Protein AF-A0A820A908-F1 (afdb_monomer_lite)

InterPro domains:
  IPR023213 Chloramphenicol acetyltransferase-like domain superfamily [G3DSA:3.30.559.10] (1-74)

pLDDT: mean 70.52, std 14.96, range [42.88, 94.56]

Secondary structure (DSSP, 8-state):
----EEEE-TTS-GGG-BSSS-B-S---------TTEEEEEE-TTSSEEEEEEEEEHHHHHHHHHHHHHS-----TT-EEEEEE-SSEEEEEEEEES-HHHHHHHHHHHHT-

Radius of gyration: 14.55 Å; chains: 1; bounding box: 31×20×47 Å

Foldseek 3Di:
DLDADEDECLVPPQQVDDPPPHTDPDDDDPDDQDARYWYWYADNVSQKIKIKHKHFPVVVVVVVVVPVVPPPPQPPPKDWDWDDDPTIIIIIIIGGNPVVRVVVVVVVVSVD

Sequence (112 aa):
GTDLSFTNWSKFPLYKCDFGQGQAKAFRIPLIISDGLIFILPTLNNEEIELHITLKSQHAQLLLNELNRINIDIPPNTHYSILVGNEAIYVSWTIGSDPDLVSLNIMALSQI

Organism: NCBI:txid433720

Structure (mmCIF, N/CA/C/O backbone):
data_AF-A0A820A908-F1
#
_entry.id   AF-A0A820A908-F1
#
loop_
_atom_site.group_PDB
_atom_site.id
_atom_site.type_symbol
_atom_site.label_atom_id
_atom_site.label_alt_id
_atom_site.label_comp_id
_atom_site.label_asym_id
_atom_site.label_entity_id
_atom_site.label_seq_id
_atom_site.pdbx_PDB_ins_code
_atom_site.Cartn_x
_atom_site.Cartn_y
_atom_site.Cartn_z
_atom_site.occupancy
_atom_site.B_iso_or_equiv
_atom_site.auth_seq_id
_atom_site.auth_comp_id
_atom_site.auth_asym_id
_atom_site.auth_atom_id
_atom_site.pdbx_PDB_model_num
ATOM 1 N N . GLY A 1 1 ? -12.346 -3.815 15.177 1.00 52.06 1 GLY A N 1
ATOM 2 C CA . GLY A 1 1 ? -11.640 -5.066 14.880 1.00 52.06 1 GLY A CA 1
ATOM 3 C C . GLY A 1 1 ? -10.179 -4.741 14.970 1.00 52.06 1 GLY A C 1
ATOM 4 O O . GLY A 1 1 ? -9.803 -3.682 14.497 1.00 52.06 1 GLY A O 1
ATOM 5 N N . THR A 1 2 ? -9.409 -5.575 15.648 1.00 63.06 2 THR A N 1
ATOM 6 C CA . THR A 1 2 ? -7.947 -5.452 15.777 1.00 63.06 2 THR A CA 1
ATOM 7 C C . THR A 1 2 ? -7.216 -6.166 14.641 1.00 63.06 2 THR A C 1
ATOM 9 O O . THR A 1 2 ? -6.003 -6.322 14.686 1.00 63.06 2 THR A O 1
ATOM 12 N N . ASP A 1 3 ? -7.960 -6.657 13.652 1.00 78.69 3 ASP A N 1
ATOM 13 C CA . ASP A 1 3 ? -7.419 -7.508 12.608 1.00 78.69 3 ASP A CA 1
ATOM 14 C C . ASP A 1 3 ? -6.752 -6.645 11.540 1.00 78.69 3 ASP A C 1
ATOM 16 O O . ASP A 1 3 ? -7.388 -5.786 10.926 1.00 78.69 3 ASP A O 1
ATOM 20 N N . LEU A 1 4 ? -5.462 -6.891 11.325 1.00 82.69 4 LEU A N 1
ATOM 21 C CA . LEU A 1 4 ? -4.714 -6.340 10.207 1.00 82.69 4 LEU A CA 1
ATOM 22 C C . LEU A 1 4 ? -4.782 -7.315 9.035 1.00 82.69 4 LEU A C 1
ATOM 24 O O . LEU A 1 4 ? -4.567 -8.518 9.189 1.00 82.69 4 LEU A O 1
ATOM 28 N N . SER A 1 5 ? -5.043 -6.789 7.845 1.00 86.94 5 SER A N 1
ATOM 29 C CA . SER A 1 5 ? -5.004 -7.550 6.601 1.00 86.94 5 SER A CA 1
ATOM 30 C C . SER A 1 5 ? -4.134 -6.815 5.603 1.00 86.94 5 SER A C 1
ATOM 32 O O . SER A 1 5 ? -4.274 -5.608 5.431 1.00 86.94 5 SER A O 1
ATOM 34 N N . PHE A 1 6 ? -3.264 -7.533 4.898 1.00 87.31 6 PHE A N 1
ATOM 35 C CA . PHE A 1 6 ? -2.424 -6.931 3.872 1.00 87.31 6 PHE A CA 1
ATOM 36 C C . PHE A 1 6 ? -2.527 -7.672 2.544 1.00 87.31 6 PHE A C 1
ATOM 38 O O . PHE A 1 6 ? -2.705 -8.888 2.493 1.00 87.31 6 PHE A O 1
ATOM 45 N N . THR A 1 7 ? -2.380 -6.924 1.456 1.00 88.00 7 THR A N 1
ATOM 46 C CA . THR A 1 7 ? -2.172 -7.471 0.117 1.00 88.00 7 THR A CA 1
ATOM 47 C C . THR A 1 7 ? -0.911 -6.876 -0.485 1.00 88.00 7 THR A C 1
ATOM 49 O O . THR A 1 7 ? -0.665 -5.672 -0.393 1.00 88.00 7 THR A O 1
ATOM 52 N N . ASN A 1 8 ? -0.100 -7.732 -1.106 1.00 86.12 8 ASN A N 1
ATOM 53 C CA . ASN A 1 8 ? 1.155 -7.325 -1.715 1.00 86.12 8 ASN A CA 1
ATOM 54 C C . ASN A 1 8 ? 1.072 -7.369 -3.240 1.00 86.12 8 ASN A C 1
ATOM 56 O O . ASN A 1 8 ? 1.040 -8.441 -3.843 1.00 86.12 8 ASN A O 1
ATOM 60 N N . TRP A 1 9 ? 1.064 -6.189 -3.852 1.00 89.81 9 TRP A N 1
ATOM 61 C CA . TRP A 1 9 ? 1.084 -5.981 -5.295 1.00 89.81 9 TRP A CA 1
ATOM 62 C C . TRP A 1 9 ? 2.392 -5.343 -5.775 1.00 89.81 9 TRP A C 1
ATOM 64 O O . TRP A 1 9 ? 2.465 -4.955 -6.936 1.00 89.81 9 TRP A O 1
ATOM 74 N N . SER A 1 10 ? 3.452 -5.290 -4.959 1.00 85.06 10 SER A N 1
ATOM 75 C CA . SER A 1 10 ? 4.739 -4.677 -5.339 1.00 85.06 10 SER A CA 1
ATOM 76 C C . SER A 1 10 ? 5.390 -5.314 -6.570 1.00 85.06 10 SER A C 1
ATOM 78 O O . SER A 1 10 ? 6.155 -4.673 -7.279 1.00 85.06 10 SER A O 1
ATOM 80 N N . LYS A 1 11 ? 5.061 -6.577 -6.863 1.00 85.56 11 LYS A N 1
ATOM 81 C CA . LYS A 1 11 ? 5.508 -7.293 -8.070 1.00 85.56 11 LYS A CA 1
ATOM 82 C C . LYS A 1 11 ? 4.453 -7.344 -9.177 1.00 85.56 11 LYS A C 1
ATOM 84 O O . LYS A 1 11 ? 4.713 -7.904 -10.243 1.00 85.56 11 LYS A O 1
ATOM 89 N N . PHE A 1 12 ? 3.258 -6.808 -8.935 1.00 86.56 12 PHE A N 1
ATOM 90 C CA . PHE A 1 12 ? 2.198 -6.773 -9.931 1.00 86.56 12 PHE A CA 1
ATOM 91 C C . PHE A 1 12 ? 2.514 -5.688 -10.973 1.00 86.56 12 PHE A C 1
ATOM 93 O O . PHE A 1 12 ? 2.892 -4.577 -10.602 1.00 86.56 12 PHE A O 1
ATOM 100 N N . PRO A 1 13 ? 2.369 -5.964 -12.281 1.00 86.81 13 PRO A N 1
ATOM 101 C CA . PRO A 1 13 ? 2.822 -5.063 -13.340 1.00 86.81 13 PRO A CA 1
ATOM 102 C C . PRO A 1 13 ? 1.850 -3.889 -13.589 1.00 86.81 13 PRO A C 1
ATOM 104 O O . PRO A 1 13 ? 1.458 -3.645 -14.728 1.00 86.81 13 PRO A O 1
ATOM 107 N N . LEU A 1 14 ? 1.472 -3.148 -12.538 1.00 87.50 14 LEU A N 1
ATOM 108 C CA . LEU A 1 14 ? 0.472 -2.067 -12.570 1.00 87.50 14 LEU A CA 1
ATOM 109 C C . LEU A 1 14 ? 0.755 -1.040 -13.672 1.00 87.50 14 LEU A C 1
ATOM 111 O O . LEU A 1 14 ? -0.117 -0.732 -14.481 1.00 87.50 14 LEU A O 1
ATOM 115 N N . TYR A 1 15 ? 1.996 -0.557 -13.741 1.00 89.25 15 TYR A N 1
ATOM 116 C CA . TYR A 1 15 ? 2.401 0.486 -14.686 1.00 89.25 15 TYR A CA 1
ATOM 117 C C . TYR A 1 15 ? 2.733 -0.038 -16.087 1.00 89.25 15 TYR A C 1
ATOM 119 O O . TYR A 1 15 ? 2.955 0.748 -16.997 1.00 89.25 15 TYR A O 1
ATOM 127 N N . LYS A 1 16 ? 2.733 -1.361 -16.303 1.00 88.06 16 LYS A N 1
ATOM 128 C CA . LYS A 1 16 ? 2.963 -1.951 -17.635 1.00 88.06 16 LYS A CA 1
ATOM 129 C C . LYS A 1 16 ? 1.676 -2.106 -18.448 1.00 88.06 16 LYS A C 1
ATOM 131 O O . LYS A 1 16 ? 1.738 -2.551 -19.590 1.00 88.06 16 LYS A O 1
ATOM 136 N N . CYS A 1 17 ? 0.526 -1.779 -17.863 1.00 85.75 17 CYS A N 1
ATOM 137 C CA . CYS A 1 17 ? -0.751 -1.806 -18.557 1.00 85.75 17 CYS A CA 1
ATOM 138 C C . CYS A 1 17 ? -0.809 -0.674 -19.598 1.00 85.75 17 CYS A C 1
ATOM 140 O O . CYS A 1 17 ? -0.670 0.496 -19.239 1.00 85.75 17 CYS A O 1
ATOM 142 N N . ASP A 1 18 ? -0.998 -1.028 -20.871 1.00 90.00 18 ASP A N 1
ATOM 143 C CA . ASP A 1 18 ? -1.110 -0.098 -22.000 1.00 90.00 18 ASP A CA 1
ATOM 144 C C . ASP A 1 18 ? -2.283 -0.519 -22.895 1.00 90.00 18 ASP A C 1
ATOM 146 O O . ASP A 1 18 ? -2.338 -1.648 -23.385 1.00 90.00 18 ASP A O 1
ATOM 150 N N . PHE A 1 19 ? -3.226 0.400 -23.099 1.00 90.19 19 PHE A N 1
ATOM 151 C CA . PHE A 1 19 ? -4.415 0.206 -23.936 1.00 90.19 19 PHE A CA 1
ATOM 152 C C . PHE A 1 19 ? -4.302 0.903 -25.306 1.00 90.19 19 PHE A C 1
ATOM 154 O O . PHE A 1 19 ? -5.310 1.143 -25.967 1.00 90.19 19 PHE A O 1
ATOM 161 N N . GLY A 1 20 ? -3.087 1.257 -25.732 1.00 94.56 20 GLY A N 1
ATOM 162 C CA . GLY A 1 20 ? -2.799 1.971 -26.979 1.00 94.56 20 GLY A CA 1
ATOM 163 C C . GLY A 1 20 ? -2.581 3.478 -26.809 1.00 94.56 20 GLY A C 1
ATOM 164 O O . GLY A 1 20 ? -2.532 4.196 -27.805 1.00 94.56 20 GLY A O 1
ATOM 165 N N . GLN A 1 21 ? -2.456 3.969 -25.571 1.00 92.00 21 GLN A N 1
ATOM 166 C CA . GLN A 1 21 ? -2.193 5.385 -25.251 1.00 92.00 21 GLN A CA 1
ATOM 167 C C . GLN A 1 21 ? -0.932 5.581 -24.395 1.00 92.00 21 GLN A C 1
ATOM 169 O O . GLN A 1 21 ? -0.680 6.677 -23.889 1.00 92.00 21 GLN A O 1
ATOM 174 N N . GLY A 1 22 ? -0.126 4.531 -24.256 1.00 89.81 22 GLY A N 1
ATOM 175 C CA . GLY A 1 22 ? 1.033 4.507 -23.385 1.00 89.81 22 GLY A CA 1
ATOM 176 C C . GLY A 1 22 ? 0.707 3.941 -22.007 1.00 89.81 22 GLY A C 1
ATOM 177 O O . GLY A 1 22 ? -0.442 3.698 -21.636 1.00 89.81 22 GLY A O 1
ATOM 178 N N . GLN A 1 23 ? 1.774 3.727 -21.248 1.00 90.56 23 GLN A N 1
ATOM 179 C CA . GLN A 1 23 ? 1.731 3.142 -19.916 1.00 90.56 23 GLN A CA 1
ATOM 180 C C . GLN A 1 23 ? 1.007 4.028 -18.898 1.00 90.56 23 GLN A C 1
ATOM 182 O O . GLN A 1 23 ? 1.014 5.262 -18.986 1.00 90.56 23 GLN A O 1
ATOM 187 N N . ALA A 1 24 ? 0.417 3.384 -17.889 1.00 87.94 24 ALA A N 1
ATOM 188 C CA . ALA A 1 24 ? -0.196 4.083 -16.771 1.00 87.94 24 ALA A CA 1
ATOM 189 C C . ALA A 1 24 ? 0.834 4.985 -16.067 1.00 87.94 24 ALA A C 1
ATOM 191 O O . ALA A 1 24 ? 1.900 4.539 -15.657 1.00 87.94 24 ALA A O 1
ATOM 192 N N . LYS A 1 25 ? 0.494 6.268 -15.903 1.00 85.81 25 LYS A N 1
ATOM 193 C CA . LYS A 1 25 ? 1.344 7.261 -15.216 1.00 85.81 25 LYS A CA 1
ATOM 194 C C . LYS A 1 25 ? 1.096 7.327 -13.712 1.00 85.81 25 LYS A C 1
ATOM 196 O O . LYS A 1 25 ? 1.869 7.932 -12.980 1.00 85.81 25 LYS A O 1
ATOM 201 N N . ALA A 1 26 ? -0.018 6.762 -13.265 1.00 83.38 26 ALA A N 1
ATOM 202 C CA . ALA A 1 26 ? -0.419 6.730 -11.873 1.00 83.38 26 ALA A CA 1
ATOM 203 C C . ALA A 1 26 ? -1.328 5.525 -11.638 1.00 83.38 26 ALA A C 1
ATOM 205 O O . ALA A 1 26 ? -2.095 5.130 -12.517 1.00 83.38 26 ALA A O 1
ATOM 206 N N . PHE A 1 27 ? -1.267 4.995 -10.426 1.00 82.69 27 PHE A N 1
ATOM 207 C CA . PHE A 1 27 ? -2.199 4.007 -9.914 1.00 82.69 27 PHE A CA 1
ATOM 208 C C . PHE A 1 27 ? -2.693 4.507 -8.560 1.00 82.69 27 PHE A C 1
ATOM 210 O O . PHE A 1 27 ? -1.926 5.100 -7.804 1.00 82.69 27 PHE A O 1
ATOM 217 N N . ARG A 1 28 ? -3.983 4.339 -8.277 1.00 77.38 28 ARG A N 1
ATOM 218 C CA . ARG A 1 28 ? -4.581 4.750 -7.007 1.00 77.38 28 ARG A CA 1
ATOM 219 C C . ARG A 1 28 ? -5.534 3.670 -6.542 1.00 77.38 28 ARG A C 1
ATOM 221 O O . ARG A 1 28 ? -6.335 3.174 -7.333 1.00 77.38 28 ARG A O 1
ATOM 228 N N . ILE A 1 29 ? -5.466 3.350 -5.258 1.00 76.56 29 ILE A N 1
ATOM 229 C CA . ILE A 1 29 ? -6.477 2.527 -4.6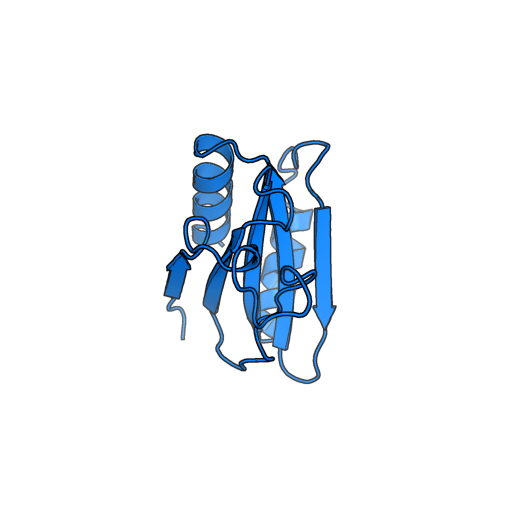07 1.00 76.56 29 ILE A CA 1
ATOM 230 C C . ILE A 1 29 ? -7.706 3.417 -4.371 1.00 76.56 29 ILE A C 1
ATOM 232 O O . ILE A 1 29 ? -7.555 4.533 -3.863 1.00 76.56 29 ILE A O 1
ATOM 236 N N . PRO A 1 30 ? -8.917 2.993 -4.779 1.00 72.56 30 PRO A N 1
ATOM 237 C CA . PRO A 1 30 ? -10.129 3.722 -4.432 1.00 72.56 30 PRO A CA 1
ATOM 238 C C . PRO A 1 30 ? -10.267 3.799 -2.909 1.00 72.56 30 PRO A C 1
ATOM 240 O O . PRO A 1 30 ? -9.832 2.902 -2.196 1.00 72.56 30 PRO A O 1
ATOM 243 N N . LEU A 1 31 ? -10.880 4.873 -2.415 1.00 66.50 31 LEU A N 1
ATOM 244 C CA . LEU A 1 31 ? -11.107 5.089 -0.988 1.00 66.50 31 LEU A CA 1
ATOM 245 C C . LEU A 1 31 ? -11.964 3.934 -0.425 1.00 66.50 31 LEU A C 1
ATOM 247 O O . LEU A 1 31 ? -13.178 3.915 -0.623 1.00 66.50 31 LEU A O 1
ATOM 251 N N . ILE A 1 32 ? -11.345 2.950 0.231 1.00 66.31 32 ILE A N 1
ATOM 252 C CA . ILE A 1 32 ? -12.030 1.815 0.859 1.00 66.31 32 ILE A CA 1
ATOM 253 C C . ILE A 1 32 ? -12.059 2.060 2.365 1.00 66.31 32 ILE A C 1
ATOM 255 O O . ILE A 1 32 ? -11.024 2.181 3.015 1.00 66.31 32 ILE A O 1
ATOM 259 N N . ILE A 1 33 ? -13.260 2.105 2.940 1.00 65.50 33 ILE A N 1
ATOM 260 C CA . ILE A 1 33 ? -13.455 2.239 4.387 1.00 65.50 33 ILE A CA 1
ATOM 261 C C . ILE A 1 33 ? -13.305 0.848 5.016 1.00 65.50 33 ILE A C 1
ATOM 263 O O . ILE A 1 33 ? -14.283 0.198 5.377 1.00 65.50 33 ILE A O 1
ATOM 267 N N . SER A 1 34 ? -12.066 0.365 5.091 1.00 74.75 34 SER A N 1
ATOM 268 C CA . SER A 1 34 ? -11.712 -0.858 5.812 1.00 74.75 34 SER A CA 1
ATOM 269 C C . SER A 1 34 ? -10.596 -0.543 6.789 1.00 74.75 34 SER A C 1
ATOM 271 O O . SER A 1 34 ? -9.483 -0.219 6.397 1.00 74.75 34 SER A O 1
ATOM 273 N N . ASP A 1 35 ? -10.906 -0.616 8.071 1.00 83.38 35 ASP A N 1
ATOM 274 C CA . ASP A 1 35 ? -9.940 -0.396 9.142 1.00 83.38 35 ASP A CA 1
ATOM 275 C C . ASP A 1 35 ? -8.919 -1.544 9.169 1.00 83.38 35 ASP A C 1
ATOM 277 O O . ASP A 1 35 ? -9.324 -2.705 9.130 1.00 83.38 35 ASP A O 1
ATOM 281 N N . GLY A 1 36 ? -7.623 -1.226 9.202 1.00 81.31 36 GLY A N 1
ATOM 282 C CA . GLY A 1 36 ? -6.544 -2.217 9.286 1.00 81.31 36 GLY A CA 1
ATOM 283 C C . GLY A 1 36 ? -6.154 -2.880 7.959 1.00 81.31 36 GLY A C 1
ATOM 284 O O . GLY A 1 36 ? -5.439 -3.881 7.969 1.00 81.31 36 GLY A O 1
ATOM 285 N N . LEU A 1 37 ? -6.605 -2.354 6.814 1.00 85.62 37 LEU A N 1
ATOM 286 C CA . LEU A 1 37 ? -6.220 -2.869 5.496 1.00 85.62 37 LEU A CA 1
ATOM 287 C C . LEU A 1 37 ? -4.957 -2.163 4.976 1.00 85.62 37 LEU A C 1
ATOM 289 O O . LEU A 1 37 ? -4.857 -0.937 4.988 1.00 85.62 37 LEU A O 1
ATOM 293 N N . ILE A 1 38 ? -3.996 -2.957 4.503 1.00 85.94 38 ILE A N 1
ATOM 294 C CA . ILE A 1 38 ? -2.690 -2.502 4.018 1.00 85.94 38 ILE A CA 1
ATOM 295 C C . ILE A 1 38 ? -2.496 -2.951 2.565 1.00 85.94 38 ILE A C 1
ATOM 297 O O . ILE A 1 38 ? -2.585 -4.140 2.251 1.00 85.94 38 ILE A O 1
ATOM 301 N N . PHE A 1 39 ? -2.173 -2.019 1.672 1.00 86.19 39 PHE A N 1
ATOM 302 C CA . PHE A 1 39 ? -1.723 -2.319 0.313 1.00 86.19 39 PHE A CA 1
ATOM 303 C C . PHE A 1 39 ? -0.239 -2.019 0.182 1.00 86.19 39 PHE A C 1
ATOM 305 O O . PHE A 1 39 ? 0.206 -0.925 0.507 1.00 86.19 39 PHE A O 1
ATOM 312 N N . ILE A 1 40 ? 0.514 -2.980 -0.338 1.00 87.25 40 ILE A N 1
ATOM 313 C CA . ILE A 1 40 ? 1.928 -2.814 -0.673 1.00 87.25 40 ILE A CA 1
ATOM 314 C C . ILE A 1 40 ? 2.012 -2.682 -2.191 1.00 87.25 40 ILE A C 1
ATOM 316 O O . ILE A 1 40 ? 1.727 -3.643 -2.909 1.00 87.25 40 ILE A O 1
ATOM 320 N N . LEU A 1 41 ? 2.354 -1.498 -2.683 1.00 86.00 41 LEU A 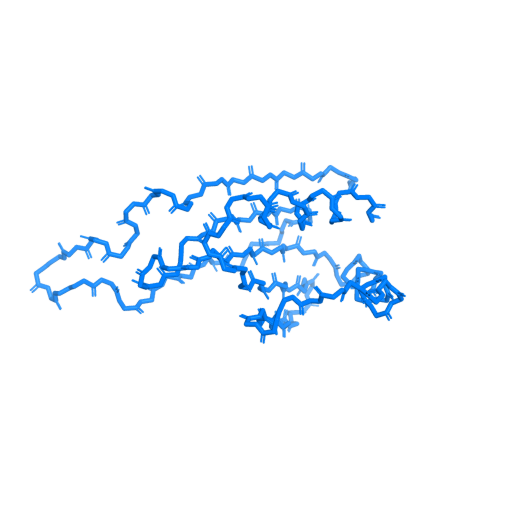N 1
ATOM 321 C CA . LEU A 1 41 ? 2.336 -1.139 -4.098 1.00 86.00 41 LEU A CA 1
ATOM 322 C C . LEU A 1 41 ? 3.752 -0.817 -4.595 1.00 86.00 41 LEU A C 1
ATOM 324 O O . LEU A 1 41 ? 4.580 -0.353 -3.817 1.00 86.00 41 LEU A O 1
ATOM 328 N N . PRO A 1 42 ? 4.058 -1.050 -5.878 1.00 86.44 42 PRO A N 1
ATOM 329 C CA . PRO A 1 42 ? 5.253 -0.495 -6.492 1.00 86.44 42 PRO A CA 1
ATOM 330 C C . PRO A 1 42 ? 5.055 1.000 -6.758 1.00 86.44 42 PRO A C 1
ATOM 332 O O . PRO A 1 42 ? 3.932 1.444 -7.002 1.00 86.44 42 PRO A O 1
ATOM 335 N N . THR A 1 43 ? 6.141 1.765 -6.795 1.00 83.94 43 THR A N 1
ATOM 336 C CA . THR A 1 43 ? 6.142 3.111 -7.383 1.00 83.94 43 THR A CA 1
ATOM 337 C C . THR A 1 43 ? 6.277 3.057 -8.909 1.00 83.94 43 THR A C 1
ATOM 339 O O . THR A 1 43 ? 6.611 2.024 -9.489 1.00 83.94 43 THR A O 1
ATOM 342 N N . LEU A 1 44 ? 6.021 4.180 -9.593 1.00 82.25 44 LEU A N 1
ATOM 343 C CA . LEU A 1 44 ? 6.032 4.269 -11.063 1.00 82.25 44 LEU A CA 1
ATOM 344 C C . LEU A 1 44 ? 7.348 3.780 -11.704 1.00 82.25 44 LEU A C 1
ATOM 346 O O . LEU A 1 44 ? 7.326 3.160 -12.765 1.00 82.25 44 LEU A O 1
ATOM 350 N N . ASN A 1 45 ? 8.488 4.053 -11.066 1.00 80.06 45 ASN A N 1
ATOM 351 C CA . ASN A 1 45 ? 9.821 3.622 -11.502 1.00 80.06 45 ASN A CA 1
ATOM 352 C C . ASN A 1 45 ? 10.200 2.209 -11.011 1.00 80.06 45 ASN A C 1
ATOM 354 O O . ASN A 1 45 ? 11.214 1.679 -11.454 1.00 80.06 45 ASN A O 1
ATOM 358 N N . ASN A 1 46 ? 9.389 1.570 -10.158 1.00 73.81 46 ASN A N 1
ATOM 359 C CA . ASN A 1 46 ? 9.692 0.317 -9.446 1.00 73.81 46 ASN A CA 1
ATOM 360 C C . ASN A 1 46 ? 10.982 0.360 -8.599 1.00 73.81 46 ASN A C 1
ATOM 362 O O . ASN A 1 46 ? 11.545 -0.690 -8.293 1.00 73.81 46 ASN A O 1
ATOM 366 N N . GLU A 1 47 ? 11.463 1.549 -8.236 1.00 77.81 47 GLU A N 1
ATOM 367 C CA . GLU A 1 47 ? 12.661 1.719 -7.394 1.00 77.81 47 GLU A CA 1
ATOM 368 C C . GLU A 1 47 ? 12.306 1.796 -5.904 1.00 77.81 47 GLU A C 1
ATOM 370 O O . GLU A 1 47 ? 13.177 1.749 -5.039 1.00 77.81 47 GLU A O 1
ATOM 375 N N . GLU A 1 48 ? 11.018 1.912 -5.590 1.00 80.00 48 GLU A N 1
ATOM 376 C CA . GLU A 1 48 ? 10.510 2.078 -4.236 1.00 80.00 48 GLU A CA 1
ATOM 377 C C . GLU A 1 48 ? 9.192 1.310 -4.080 1.00 80.00 48 GLU A C 1
ATOM 379 O O . GLU A 1 48 ? 8.551 0.883 -5.051 1.00 80.00 48 GLU A O 1
ATOM 384 N N . ILE A 1 49 ? 8.793 1.119 -2.828 1.00 81.75 49 ILE A N 1
ATOM 385 C CA . ILE A 1 49 ? 7.532 0.497 -2.446 1.00 81.75 49 ILE A CA 1
ATOM 386 C C . ILE A 1 49 ? 6.706 1.519 -1.683 1.00 81.75 49 ILE A C 1
ATOM 388 O O . ILE A 1 49 ? 7.198 2.166 -0.766 1.00 81.75 49 ILE A O 1
ATOM 392 N N . GLU A 1 50 ? 5.434 1.623 -2.035 1.00 81.06 50 GLU A N 1
ATOM 393 C CA . GLU A 1 50 ? 4.465 2.462 -1.352 1.00 81.06 50 GLU A CA 1
ATOM 394 C C . GLU A 1 50 ? 3.531 1.588 -0.502 1.00 81.06 50 GLU A C 1
ATOM 396 O O . GLU A 1 50 ? 2.865 0.684 -1.010 1.00 81.06 50 GLU A O 1
ATOM 401 N N . LEU A 1 51 ? 3.468 1.845 0.801 1.00 80.81 51 LEU A N 1
ATOM 402 C CA . LEU A 1 51 ? 2.496 1.245 1.710 1.00 80.81 51 LEU A CA 1
ATOM 403 C C . LEU A 1 51 ? 1.298 2.173 1.833 1.00 80.81 51 LEU A C 1
ATOM 405 O O . LEU A 1 51 ? 1.462 3.310 2.250 1.00 80.81 51 LEU A O 1
ATOM 409 N N . HIS A 1 52 ? 0.100 1.690 1.530 1.00 81.00 52 HIS A N 1
ATOM 410 C CA . HIS A 1 52 ? -1.149 2.399 1.806 1.00 81.00 52 HIS A CA 1
ATOM 411 C C . HIS A 1 52 ? -1.856 1.707 2.955 1.00 81.00 52 HIS A C 1
ATOM 413 O O . HIS A 1 52 ? -2.245 0.548 2.824 1.00 81.00 52 HIS A O 1
ATOM 419 N N . ILE A 1 53 ? -2.048 2.417 4.060 1.00 82.06 53 ILE A N 1
ATOM 420 C CA . ILE A 1 53 ? -2.748 1.908 5.240 1.00 82.06 53 ILE A CA 1
ATOM 421 C C . ILE A 1 53 ? -4.065 2.661 5.373 1.00 82.06 53 ILE A C 1
ATOM 423 O O . ILE A 1 53 ? -4.071 3.893 5.432 1.00 82.06 53 ILE A O 1
ATOM 427 N N . THR A 1 54 ? -5.173 1.930 5.446 1.00 82.56 54 THR A N 1
ATOM 428 C CA . THR A 1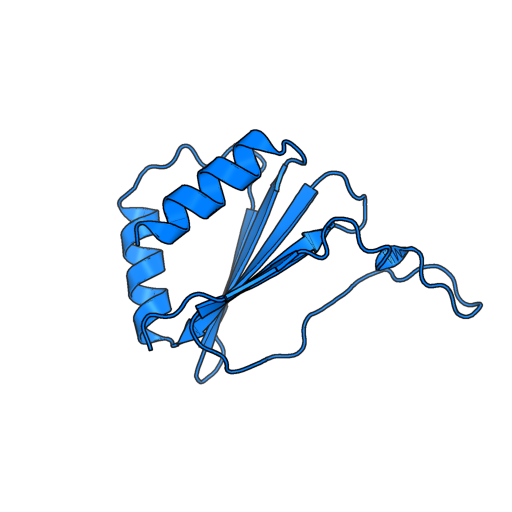 54 ? -6.490 2.496 5.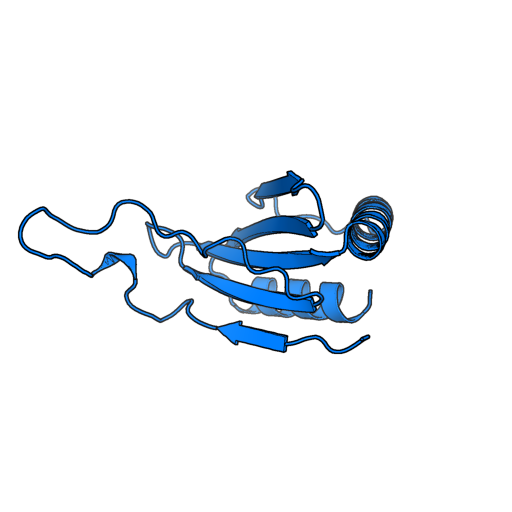738 1.00 82.56 54 THR A CA 1
ATOM 429 C C . THR A 1 54 ? -6.854 2.262 7.193 1.00 82.56 54 THR A C 1
ATOM 431 O O . THR A 1 54 ? -6.975 1.128 7.658 1.00 82.56 54 THR A O 1
ATOM 434 N N . LEU A 1 55 ? -7.044 3.355 7.925 1.00 80.00 55 LEU A N 1
ATOM 435 C CA . LEU A 1 55 ? -7.376 3.331 9.345 1.00 80.00 55 LEU A CA 1
ATOM 436 C C . LEU A 1 55 ? -8.580 4.218 9.615 1.00 80.00 55 LEU A C 1
ATOM 438 O O . LEU A 1 55 ? -8.726 5.283 9.013 1.00 80.00 55 LEU A O 1
ATOM 442 N N . LYS A 1 56 ? -9.408 3.835 10.584 1.00 81.81 56 LYS A N 1
ATOM 443 C CA . LYS A 1 56 ? -10.362 4.776 11.184 1.00 81.81 56 LYS A CA 1
ATOM 444 C C . LYS A 1 56 ? -9.614 5.933 11.835 1.00 81.81 56 LYS A C 1
ATOM 446 O O . LYS A 1 56 ? -8.517 5.757 12.366 1.00 81.81 56 LYS A O 1
ATOM 451 N N . SER A 1 57 ? -10.246 7.103 11.876 1.00 77.00 57 SER A N 1
ATOM 452 C CA . SER A 1 57 ? -9.622 8.332 12.387 1.00 77.00 57 SER A CA 1
ATOM 453 C C . SER A 1 57 ? -9.011 8.188 13.788 1.00 77.00 57 SER A C 1
ATOM 455 O O . SER A 1 57 ? -7.941 8.732 14.043 1.00 77.00 57 SER A O 1
ATOM 457 N N . GLN A 1 58 ? -9.646 7.419 14.680 1.00 81.44 58 GLN A N 1
ATOM 458 C CA . GLN A 1 58 ? -9.140 7.165 16.037 1.00 81.44 58 GLN A CA 1
ATOM 459 C C . GLN A 1 58 ? -7.837 6.347 16.034 1.00 81.44 58 GLN A C 1
ATOM 461 O O . GLN A 1 58 ? -6.883 6.709 16.715 1.00 81.44 58 GLN A O 1
ATOM 466 N N . HIS A 1 59 ? -7.769 5.274 15.241 1.00 80.81 59 HIS A N 1
ATOM 467 C CA . HIS A 1 59 ? -6.579 4.420 15.150 1.00 80.81 59 HIS A CA 1
ATOM 468 C C . HIS A 1 59 ? -5.428 5.114 14.431 1.00 80.81 59 HIS A C 1
ATOM 470 O O . HIS A 1 59 ? -4.277 4.978 14.825 1.00 80.81 59 HIS A O 1
ATOM 476 N N . ALA A 1 60 ? -5.727 5.918 13.416 1.00 76.81 60 ALA A N 1
ATOM 477 C CA . ALA A 1 60 ? -4.698 6.708 12.763 1.00 76.81 60 ALA A CA 1
ATOM 478 C C . ALA A 1 60 ? -4.106 7.787 13.671 1.00 76.81 60 ALA A C 1
ATOM 480 O O . ALA A 1 60 ? -2.906 8.015 13.614 1.00 76.81 60 ALA A O 1
ATOM 481 N N . GLN A 1 61 ? -4.897 8.423 14.540 1.00 76.12 61 GLN A N 1
ATOM 482 C CA . GLN A 1 61 ? -4.340 9.338 15.543 1.00 76.12 61 GLN A CA 1
ATOM 483 C C . GLN A 1 61 ? -3.390 8.615 16.504 1.00 76.12 61 GLN A C 1
ATOM 485 O O . GLN A 1 61 ? -2.332 9.152 16.823 1.00 76.12 61 GLN A O 1
ATOM 490 N N . LEU A 1 62 ? -3.733 7.393 16.925 1.00 81.31 62 LEU A N 1
ATOM 491 C CA . LEU A 1 62 ? -2.843 6.558 17.734 1.00 81.31 62 LEU A CA 1
ATOM 492 C C . LEU A 1 62 ? -1.551 6.227 16.980 1.00 81.31 62 LEU A C 1
ATOM 494 O O . LEU A 1 62 ? -0.471 6.468 17.512 1.00 81.31 62 LEU A O 1
ATOM 498 N N . LEU A 1 63 ? -1.654 5.783 15.724 1.00 77.50 63 LEU A N 1
ATOM 499 C CA . LEU A 1 63 ? -0.492 5.501 14.881 1.00 77.50 63 LEU A CA 1
ATOM 500 C C . LEU A 1 63 ? 0.411 6.732 14.728 1.00 77.50 63 LEU A C 1
ATOM 502 O O . LEU A 1 63 ? 1.620 6.622 14.875 1.00 77.50 63 LEU A O 1
ATOM 506 N N . LEU A 1 64 ? -0.152 7.915 14.474 1.00 74.31 64 LEU A N 1
ATOM 507 C CA . LEU A 1 64 ? 0.632 9.146 14.334 1.00 74.31 64 LEU A CA 1
ATOM 508 C C . LEU A 1 64 ? 1.337 9.541 15.634 1.00 74.31 64 LEU A C 1
ATOM 510 O O . LEU A 1 64 ? 2.482 9.987 15.599 1.00 74.31 64 LEU A O 1
ATOM 514 N N . ASN A 1 65 ? 0.681 9.366 16.780 1.00 76.81 65 ASN A N 1
ATOM 515 C CA . ASN A 1 65 ? 1.305 9.616 18.077 1.00 76.81 65 ASN A CA 1
ATOM 516 C C . ASN A 1 65 ? 2.466 8.648 18.332 1.00 76.81 65 ASN A C 1
ATOM 518 O O . ASN A 1 65 ? 3.517 9.078 18.803 1.00 76.81 65 ASN A O 1
ATOM 522 N N . GLU A 1 66 ? 2.303 7.372 17.978 1.00 75.19 66 GLU A N 1
ATOM 523 C CA . GLU A 1 66 ? 3.362 6.372 18.103 1.00 75.19 66 GLU A CA 1
ATOM 524 C C . GLU A 1 66 ? 4.509 6.615 17.120 1.00 75.19 66 GLU A C 1
ATOM 526 O O . GLU A 1 66 ? 5.664 6.558 17.528 1.00 75.19 66 GLU A O 1
ATOM 531 N N . LEU A 1 67 ? 4.234 6.997 15.872 1.00 69.12 67 LEU A N 1
ATOM 532 C CA . LEU A 1 67 ? 5.269 7.371 14.901 1.00 69.12 67 LEU A CA 1
ATOM 533 C C . LEU A 1 67 ? 6.062 8.612 15.330 1.00 69.12 67 LEU A C 1
ATOM 535 O O . LEU A 1 67 ? 7.255 8.690 15.076 1.00 69.12 67 LEU A O 1
ATOM 539 N N . ASN A 1 68 ? 5.428 9.573 16.004 1.00 66.56 68 ASN A N 1
ATOM 540 C CA . ASN A 1 68 ? 6.136 10.723 16.572 1.00 66.56 68 ASN A CA 1
ATOM 541 C C . ASN A 1 68 ? 6.953 10.352 17.821 1.00 66.56 68 ASN A C 1
ATOM 543 O O . ASN A 1 68 ? 7.923 11.034 18.154 1.00 66.56 68 ASN A O 1
ATOM 547 N N . ARG A 1 69 ? 6.537 9.307 18.547 1.00 65.75 69 ARG A N 1
ATOM 548 C CA . ARG A 1 69 ? 7.193 8.835 19.772 1.00 65.75 69 ARG A CA 1
ATOM 549 C C . ARG A 1 69 ? 8.396 7.957 19.462 1.00 65.75 69 ARG A C 1
ATOM 551 O O . ARG A 1 69 ? 9.442 8.093 20.097 1.00 65.75 69 ARG A O 1
ATOM 558 N N . ILE A 1 70 ? 8.236 7.036 18.522 1.00 59.41 70 ILE A N 1
ATOM 559 C CA . ILE A 1 70 ? 9.318 6.201 18.040 1.00 59.41 70 ILE A CA 1
ATOM 560 C C . ILE A 1 70 ? 10.088 7.079 17.064 1.00 59.41 70 ILE A C 1
ATOM 562 O O . ILE A 1 70 ? 9.672 7.283 15.932 1.00 59.41 70 ILE A O 1
ATOM 566 N N . ASN A 1 71 ? 11.222 7.605 17.515 1.00 47.72 71 ASN A N 1
ATOM 567 C CA . ASN A 1 71 ? 12.227 8.224 16.660 1.00 47.72 71 ASN A CA 1
ATOM 568 C C . ASN A 1 71 ? 12.861 7.128 15.778 1.00 47.72 71 ASN A C 1
ATOM 570 O O . ASN A 1 71 ? 14.042 6.820 15.914 1.00 47.72 71 ASN A O 1
ATOM 574 N N . ILE A 1 72 ? 12.043 6.441 14.970 1.00 53.81 72 ILE A N 1
ATOM 575 C CA . ILE A 1 72 ? 12.508 5.564 13.906 1.00 53.81 72 ILE A CA 1
ATOM 576 C C . ILE A 1 72 ? 13.369 6.484 13.061 1.00 53.81 72 ILE A C 1
ATOM 578 O O . ILE A 1 72 ? 12.897 7.548 12.662 1.00 53.81 72 ILE A O 1
ATOM 582 N N . ASP A 1 73 ? 14.627 6.113 12.836 1.00 46.88 73 ASP A N 1
ATOM 583 C CA . ASP A 1 73 ? 15.432 6.712 11.779 1.00 46.88 73 ASP A CA 1
ATOM 584 C C . ASP A 1 73 ? 14.702 6.413 10.472 1.00 46.88 73 ASP A C 1
ATOM 586 O O . ASP A 1 73 ? 14.945 5.401 9.813 1.00 46.88 73 ASP A O 1
ATOM 590 N N . ILE A 1 74 ? 13.708 7.247 10.160 1.00 52.47 74 ILE A N 1
ATOM 591 C CA . ILE A 1 74 ? 12.965 7.191 8.922 1.00 52.47 74 ILE A CA 1
ATOM 592 C C . ILE A 1 74 ? 14.050 7.386 7.860 1.00 52.47 74 ILE A C 1
ATOM 594 O O . ILE A 1 74 ? 14.700 8.439 7.872 1.00 52.47 74 ILE A O 1
ATOM 598 N N . PRO A 1 75 ? 14.326 6.384 6.999 1.00 52.34 75 PRO A N 1
ATOM 599 C CA . PRO A 1 75 ? 15.421 6.495 6.050 1.00 52.34 75 PRO A CA 1
ATOM 600 C C . PRO A 1 75 ? 15.276 7.810 5.277 1.00 52.34 75 PRO A C 1
ATOM 602 O O . PRO A 1 75 ? 14.150 8.161 4.932 1.00 52.34 75 PRO A O 1
ATOM 605 N N . PRO A 1 76 ? 16.353 8.550 4.985 1.00 47.78 76 PRO A N 1
ATOM 606 C CA . PRO A 1 76 ? 16.265 9.929 4.492 1.00 47.78 76 PRO A CA 1
ATOM 607 C C . PRO A 1 76 ? 15.444 10.109 3.200 1.00 47.78 76 PRO A C 1
ATOM 609 O O . PRO A 1 76 ? 14.999 11.216 2.915 1.00 47.78 76 PRO A O 1
ATOM 612 N N . ASN A 1 77 ? 15.196 9.026 2.456 1.00 50.44 77 ASN A N 1
ATOM 613 C CA . ASN A 1 77 ? 14.392 9.000 1.226 1.00 50.44 77 ASN A CA 1
ATOM 614 C C . ASN A 1 77 ? 12.939 8.561 1.453 1.00 50.44 77 ASN A C 1
ATOM 616 O O . ASN A 1 77 ? 12.226 8.194 0.525 1.00 50.44 77 ASN A O 1
ATOM 620 N N . THR A 1 78 ? 12.509 8.528 2.703 1.00 52.81 78 THR A N 1
ATOM 621 C CA . THR A 1 78 ? 11.217 7.991 3.074 1.00 52.81 78 THR A CA 1
ATOM 622 C C . THR A 1 78 ? 10.226 9.129 3.206 1.00 52.81 78 THR A C 1
ATOM 624 O O . THR A 1 78 ? 10.307 9.959 4.114 1.00 52.81 78 THR A O 1
ATOM 627 N N . HIS A 1 79 ? 9.260 9.151 2.301 1.00 60.41 79 HIS A N 1
ATOM 628 C CA . HIS A 1 79 ? 8.185 10.126 2.316 1.00 60.41 79 HIS A CA 1
ATOM 629 C C . HIS A 1 79 ? 6.922 9.461 2.841 1.00 60.41 79 HIS A C 1
ATOM 631 O O . HIS A 1 79 ? 6.530 8.404 2.351 1.00 60.41 79 HIS A O 1
ATOM 637 N N . TYR A 1 80 ? 6.280 10.078 3.831 1.00 60.56 80 TYR A N 1
ATOM 638 C CA . TYR A 1 80 ? 4.920 9.714 4.194 1.00 60.56 80 TYR A CA 1
ATOM 639 C C . TYR A 1 80 ? 3.968 10.854 3.852 1.00 60.56 80 TYR A C 1
ATOM 641 O O . TYR A 1 80 ? 4.308 12.035 3.953 1.00 60.56 80 TYR A O 1
ATOM 649 N N . SER A 1 81 ? 2.762 10.501 3.431 1.00 61.25 81 SER A N 1
ATOM 650 C CA . SER A 1 81 ? 1.681 11.453 3.218 1.00 61.25 81 SER A CA 1
ATOM 651 C C . SER A 1 81 ? 0.429 10.968 3.927 1.00 61.25 81 SER A C 1
ATOM 653 O O . SER A 1 81 ? 0.142 9.773 3.972 1.00 61.25 81 SER A O 1
ATOM 655 N N . ILE A 1 82 ? -0.296 11.912 4.525 1.00 60.69 82 ILE A N 1
ATOM 656 C CA . ILE A 1 82 ? -1.515 11.630 5.274 1.00 60.69 82 ILE A CA 1
ATOM 657 C C . ILE A 1 82 ? -2.671 12.281 4.528 1.00 60.69 82 ILE A C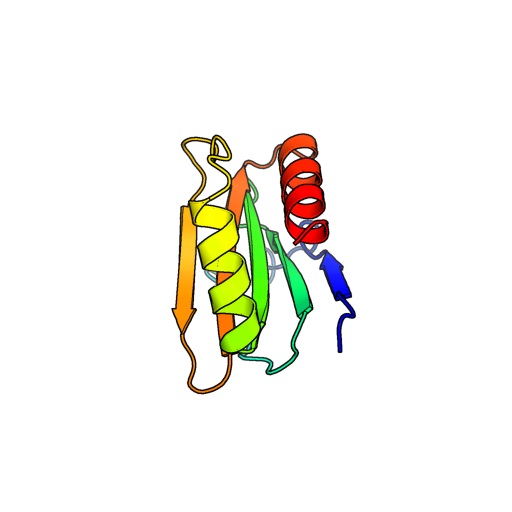 1
ATOM 659 O O . ILE A 1 82 ? -2.732 13.507 4.423 1.00 60.69 82 ILE A O 1
ATOM 663 N N . LEU A 1 83 ? -3.600 11.474 4.022 1.00 60.50 83 LEU A N 1
ATOM 664 C CA . LEU A 1 83 ? -4.863 11.971 3.483 1.00 60.50 83 LEU A CA 1
ATOM 665 C C . LEU A 1 83 ? -5.958 11.703 4.509 1.00 60.50 83 LEU A C 1
ATOM 667 O O . LEU A 1 83 ? -6.276 10.556 4.821 1.00 60.50 83 LEU A O 1
ATOM 671 N N . VAL A 1 84 ? -6.532 12.775 5.045 1.00 57.03 84 VAL A N 1
ATOM 672 C CA . VAL A 1 84 ? -7.634 12.701 6.005 1.00 57.03 84 VAL A CA 1
ATOM 673 C C . VAL A 1 84 ? -8.946 12.754 5.229 1.00 57.03 84 VAL A C 1
ATOM 675 O O . VAL A 1 84 ? -9.311 13.792 4.682 1.00 57.03 84 VAL A O 1
ATOM 678 N N . GLY A 1 85 ? -9.639 11.621 5.149 1.00 57.75 85 GLY A N 1
ATOM 679 C CA . GLY A 1 85 ? -11.033 11.555 4.721 1.00 57.75 85 GLY A CA 1
ATOM 680 C C . GLY A 1 85 ? -11.986 11.783 5.897 1.00 57.75 85 GLY A C 1
ATOM 681 O O . GLY A 1 85 ? -11.573 11.816 7.054 1.00 57.75 85 GLY A O 1
ATOM 682 N N . ASN A 1 86 ? -13.285 11.894 5.610 1.00 49.31 86 ASN A N 1
ATOM 683 C CA . ASN A 1 86 ? -14.303 12.153 6.639 1.00 49.31 86 ASN A CA 1
ATOM 684 C C . ASN A 1 86 ? -14.378 11.058 7.727 1.00 49.31 86 ASN A C 1
ATOM 686 O O . ASN A 1 86 ? -14.746 11.361 8.858 1.00 49.31 86 ASN A O 1
ATOM 690 N N . GLU A 1 87 ? -14.017 9.808 7.408 1.00 48.94 87 GLU A N 1
ATOM 691 C CA . GLU A 1 87 ? -14.132 8.657 8.328 1.00 48.94 87 GLU A CA 1
ATOM 692 C C . GLU A 1 87 ? -12.855 7.807 8.447 1.00 48.94 87 GLU A C 1
ATOM 694 O O . GLU A 1 87 ? -12.758 6.942 9.323 1.00 48.94 87 GLU A O 1
ATOM 699 N N . ALA A 1 88 ? -11.872 8.040 7.575 1.00 53.16 88 ALA A N 1
ATOM 700 C CA . ALA A 1 88 ? -10.648 7.256 7.513 1.00 53.16 88 ALA A CA 1
ATOM 701 C C . ALA A 1 88 ? -9.446 8.136 7.178 1.00 53.16 88 ALA A C 1
ATOM 703 O O . ALA A 1 88 ? -9.548 9.087 6.401 1.00 53.16 88 ALA A O 1
ATOM 704 N N . ILE A 1 89 ? -8.304 7.788 7.752 1.00 54.91 89 ILE A N 1
ATOM 705 C CA . ILE A 1 89 ? -7.018 8.408 7.473 1.00 54.91 89 ILE A CA 1
ATOM 706 C C . ILE A 1 89 ? -6.193 7.403 6.675 1.00 54.91 89 ILE A C 1
ATOM 708 O O . ILE A 1 89 ? -6.093 6.228 7.034 1.00 54.91 89 ILE A O 1
ATOM 712 N N . TYR A 1 90 ? -5.626 7.893 5.582 1.00 53.91 90 TYR A N 1
ATOM 713 C CA . TYR A 1 90 ? -4.759 7.150 4.687 1.00 53.91 90 TYR A CA 1
ATOM 714 C C . TYR A 1 90 ? -3.343 7.583 4.969 1.00 53.91 90 TYR A C 1
ATOM 716 O O . TYR A 1 90 ? -3.031 8.766 4.834 1.00 53.91 90 TYR A O 1
ATOM 724 N N . VAL A 1 91 ? -2.503 6.632 5.339 1.00 61.06 91 VAL A N 1
ATOM 725 C CA . VAL A 1 91 ? -1.066 6.857 5.423 1.00 61.06 91 VAL A CA 1
ATOM 726 C C . VAL A 1 91 ? -0.456 6.170 4.214 1.00 61.06 91 VAL A C 1
ATOM 728 O O . VAL A 1 91 ? -0.552 4.949 4.092 1.00 61.06 91 VAL A O 1
ATOM 731 N N . SER A 1 92 ? 0.094 6.963 3.298 1.00 58.91 92 SER A N 1
ATOM 732 C CA . SER A 1 92 ? 0.976 6.465 2.246 1.00 58.91 92 SER A CA 1
ATOM 733 C C . SER A 1 92 ? 2.410 6.593 2.742 1.00 58.91 92 SER A C 1
ATOM 735 O O . SER A 1 92 ? 2.769 7.635 3.292 1.00 58.91 92 SER A O 1
ATOM 737 N N . TRP A 1 93 ? 3.200 5.534 2.594 1.00 66.31 93 TRP A N 1
ATOM 738 C CA . TRP A 1 93 ? 4.586 5.481 3.036 1.00 66.31 93 TRP A CA 1
ATOM 739 C C . TRP A 1 93 ? 5.470 4.924 1.926 1.00 66.31 93 TRP A C 1
ATOM 741 O O . TRP A 1 93 ? 5.325 3.763 1.556 1.00 66.31 93 TRP A O 1
ATOM 751 N N . THR A 1 94 ? 6.390 5.727 1.405 1.00 59.34 94 THR A N 1
ATOM 752 C CA . THR A 1 94 ? 7.353 5.289 0.394 1.00 59.34 94 THR A CA 1
ATOM 753 C C . THR A 1 94 ? 8.636 4.830 1.068 1.00 59.34 94 THR A C 1
ATOM 755 O O . THR A 1 94 ? 9.313 5.630 1.703 1.00 59.34 94 THR A O 1
ATOM 758 N N . ILE A 1 95 ? 8.967 3.551 0.938 1.00 64.31 95 ILE A N 1
ATOM 759 C CA . ILE A 1 95 ? 10.185 2.932 1.465 1.00 64.31 95 ILE A CA 1
ATOM 760 C C . ILE A 1 95 ? 11.033 2.526 0.256 1.00 64.31 95 ILE A C 1
ATOM 762 O O . ILE A 1 95 ? 10.496 2.004 -0.723 1.00 64.31 95 ILE A O 1
ATOM 766 N N . GLY A 1 96 ? 12.349 2.756 0.303 1.00 57.84 96 GLY A N 1
ATOM 767 C CA . GLY A 1 96 ? 13.262 2.310 -0.758 1.00 57.84 96 GLY A CA 1
ATOM 768 C C . GLY A 1 96 ? 13.091 0.819 -1.089 1.00 57.84 96 GLY A C 1
ATOM 769 O O . GLY A 1 96 ? 12.623 0.048 -0.253 1.00 57.84 96 GLY A O 1
ATOM 770 N N . SER A 1 97 ? 13.481 0.379 -2.290 1.00 57.59 97 SER A N 1
ATOM 771 C CA . SER A 1 97 ? 13.293 -1.008 -2.766 1.00 57.59 97 SER A CA 1
ATOM 772 C C . SER A 1 97 ? 13.995 -2.107 -1.955 1.00 57.59 97 SER A C 1
ATOM 774 O O . SER A 1 97 ? 13.940 -3.270 -2.356 1.00 57.59 97 SER A O 1
ATOM 776 N N . ASP A 1 98 ? 14.692 -1.773 -0.868 1.00 56.91 98 ASP A N 1
ATOM 777 C CA . ASP A 1 98 ? 15.362 -2.751 -0.019 1.00 56.91 98 ASP A CA 1
ATOM 778 C C . ASP A 1 98 ? 14.316 -3.599 0.743 1.00 56.91 98 ASP A C 1
ATOM 780 O O . ASP A 1 98 ? 13.591 -3.079 1.601 1.00 56.91 98 ASP A O 1
ATOM 784 N N . PRO A 1 99 ? 14.204 -4.906 0.442 1.00 52.8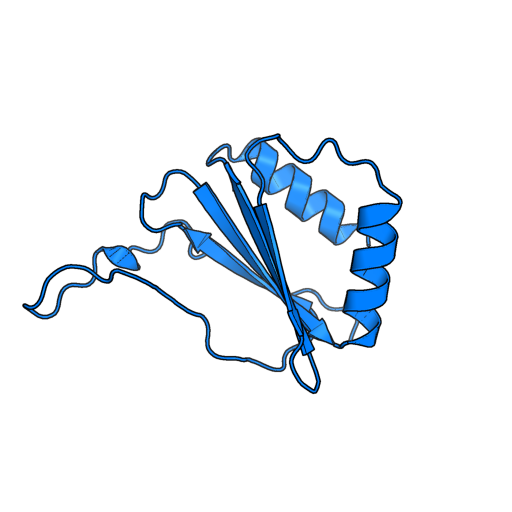4 99 PRO A N 1
ATOM 785 C CA . PRO A 1 99 ? 13.210 -5.783 1.055 1.00 52.84 99 PRO A CA 1
ATOM 786 C C . PRO A 1 99 ? 13.373 -5.930 2.577 1.00 52.84 99 PRO A C 1
ATOM 788 O O . PRO A 1 99 ? 12.381 -6.206 3.264 1.00 52.84 99 PRO A O 1
ATOM 791 N N . ASP A 1 100 ? 14.573 -5.708 3.119 1.00 50.16 100 ASP A N 1
ATOM 792 C CA . ASP A 1 100 ? 14.825 -5.781 4.559 1.00 50.16 100 ASP A CA 1
ATOM 793 C C . ASP A 1 100 ? 14.266 -4.543 5.279 1.00 50.16 100 ASP A C 1
ATOM 795 O O . ASP A 1 100 ? 13.648 -4.666 6.342 1.00 50.16 100 ASP A O 1
ATOM 799 N N . LEU A 1 101 ? 14.356 -3.360 4.657 1.00 52.03 101 LEU A N 1
ATOM 800 C CA . LEU A 1 101 ? 13.740 -2.126 5.166 1.00 52.03 101 LEU A CA 1
ATOM 801 C C . LEU A 1 101 ? 12.211 -2.189 5.120 1.00 52.03 101 LEU A C 1
ATOM 803 O O . LEU A 1 101 ? 11.535 -1.710 6.032 1.00 52.03 101 LEU A O 1
ATOM 807 N N . VAL A 1 102 ? 11.646 -2.810 4.086 1.00 53.28 102 VAL A N 1
ATOM 808 C CA . VAL A 1 102 ? 10.193 -3.007 3.958 1.00 53.28 102 VAL A CA 1
ATOM 809 C C . VAL A 1 102 ? 9.681 -3.931 5.065 1.00 53.28 102 VAL A C 1
ATOM 811 O O . VAL A 1 102 ? 8.683 -3.627 5.718 1.00 53.28 102 VAL A O 1
ATOM 814 N N . SER A 1 103 ? 10.396 -5.026 5.329 1.00 48.19 103 SER A N 1
ATOM 815 C CA . SER A 1 103 ? 10.039 -5.996 6.370 1.00 48.19 103 SER A CA 1
ATOM 816 C C . SER A 1 103 ? 10.139 -5.397 7.776 1.00 48.19 103 SER A C 1
ATOM 818 O O . SER A 1 103 ? 9.248 -5.612 8.597 1.00 48.19 103 SER A O 1
ATOM 820 N N . LEU A 1 104 ? 11.181 -4.603 8.049 1.00 49.31 104 LEU A N 1
ATOM 821 C CA . LEU A 1 104 ? 11.373 -3.924 9.333 1.00 49.31 104 LEU A CA 1
ATOM 822 C C . LEU A 1 104 ? 10.267 -2.898 9.619 1.00 49.31 104 LEU A C 1
ATOM 824 O O . LEU A 1 104 ? 9.747 -2.857 10.732 1.00 49.31 104 LEU A O 1
ATOM 828 N N . ASN A 1 105 ? 9.860 -2.120 8.613 1.00 50.09 105 ASN A N 1
ATOM 829 C CA . ASN A 1 105 ? 8.783 -1.136 8.756 1.00 50.09 105 ASN A CA 1
ATOM 830 C C . ASN A 1 105 ? 7.411 -1.799 8.936 1.00 50.09 105 ASN A C 1
ATOM 832 O O . ASN A 1 105 ? 6.632 -1.370 9.783 1.00 50.09 105 ASN A O 1
ATOM 836 N N . ILE A 1 106 ? 7.121 -2.883 8.204 1.00 52.41 106 ILE A N 1
ATOM 837 C CA . ILE A 1 106 ? 5.880 -3.653 8.396 1.00 52.41 106 ILE A CA 1
ATOM 838 C C . ILE A 1 106 ? 5.848 -4.284 9.797 1.00 52.41 106 ILE A C 1
ATOM 840 O O . ILE A 1 106 ? 4.811 -4.255 10.459 1.00 52.41 106 ILE A O 1
ATOM 844 N N . MET A 1 107 ? 6.978 -4.809 10.283 1.00 48.19 107 MET A N 1
ATOM 845 C CA . MET A 1 107 ? 7.076 -5.344 11.643 1.00 48.19 107 MET A CA 1
ATOM 846 C C . MET A 1 107 ? 6.895 -4.257 12.707 1.00 48.19 107 MET A C 1
ATOM 848 O O . MET A 1 107 ? 6.152 -4.480 13.659 1.00 48.19 107 MET A O 1
ATOM 852 N N . ALA A 1 108 ? 7.497 -3.079 12.540 1.00 50.16 108 ALA A N 1
ATOM 853 C CA . ALA A 1 108 ? 7.302 -1.953 13.454 1.00 50.16 108 ALA A CA 1
ATOM 854 C C . ALA A 1 108 ? 5.832 -1.500 13.505 1.00 50.16 108 ALA A C 1
ATOM 856 O O . ALA A 1 108 ? 5.295 -1.283 14.587 1.00 50.16 108 ALA A O 1
ATOM 857 N N . LEU A 1 109 ? 5.154 -1.449 12.354 1.00 49.09 109 LEU A N 1
ATOM 858 C CA . LEU A 1 109 ? 3.723 -1.142 12.264 1.00 49.09 109 LEU A CA 1
ATOM 859 C C . LEU A 1 109 ? 2.830 -2.209 12.908 1.00 49.09 109 LEU A C 1
ATOM 861 O O . LEU A 1 109 ? 1.748 -1.882 13.374 1.00 49.09 109 LEU A O 1
ATOM 865 N N . SER A 1 110 ? 3.264 -3.471 12.942 1.00 45.47 110 SER A N 1
ATOM 866 C CA . SER A 1 110 ? 2.505 -4.568 13.563 1.00 45.47 110 SER A CA 1
ATOM 867 C C . SER A 1 110 ? 2.574 -4.600 15.096 1.00 45.47 110 SER A C 1
ATOM 869 O O . SER A 1 110 ? 1.831 -5.350 15.724 1.00 45.47 110 SER A O 1
ATOM 871 N N . GLN A 1 111 ? 3.493 -3.834 15.694 1.00 42.88 111 GLN A N 1
ATOM 872 C CA . GLN A 1 111 ? 3.663 -3.724 17.149 1.00 42.88 111 GLN A CA 1
ATOM 873 C C . GLN A 1 111 ? 2.880 -2.549 17.761 1.00 42.88 111 GLN A C 1
ATOM 875 O O . GLN A 1 111 ? 2.921 -2.371 18.980 1.00 42.88 111 GLN A O 1
ATOM 880 N N . ILE A 1 112 ? 2.202 -1.761 16.920 1.00 44.62 112 ILE A N 1
ATOM 881 C CA . ILE A 1 112 ? 1.319 -0.639 17.272 1.00 44.62 112 ILE A CA 1
ATOM 882 C C . ILE A 1 112 ? -0.129 -1.133 17.250 1.00 44.62 112 ILE A C 1
ATOM 884 O O . ILE A 1 112 ? -0.872 -0.797 18.200 1.00 44.62 112 ILE A O 1
#